Protein AF-0000000087015663 (afdb_homodimer)

Sequence (182 aa):
MAVPGAVVPMRIEVLHLYRTLLRVGRQFSDYNIGEYSKRRTMDAFRDNKNLTDTRLLSAAFSDGKAQLEVAKKQAIVYSLYAPKVKSILDFMAVPGAVVPMRIEVLHLYRTLLRVGRQFSDYNIGEYSKRRTMDAFRDNKNLTDTRLLSAAFSDGKAQLEVAKKQAIVYSLYAPKVKSILDF

Radius of gyration: 18.81 Å; Cα contacts (8 Å, |Δi|>4): 164; chains: 2; bounding box: 44×62×43 Å

Foldseek 3Di:
DPPPPLPQDDPVLVVVLLVLQLVLLVLAPDVVSSVVSNVVSVVLCVVCVPPDDSVVNSVSSVVSVVVSVVSNVVSVVNVVPPPPPPPVVPD/DPPPPLPQDDPVLVVVLLVLQLVLLVLAPDVVSSVVSNVVSVVLCVVCVPPDDSVVNSVSSVVSVVVSVVSNVVSVVNVVVPPPPPPVVPD

Nearest PDB structures (foldseek):
  6odd-assembly1_B  TM=9.768E-01  e=1.476E-04  Homo sapiens
  8pk8-assembly1_B  TM=9.654E-01  e=4.593E-04  Homo sapiens
  6uxe-assembly1_B  TM=9.630E-01  e=4.861E-04  Homo sapiens
  5usr-assembly1_B  TM=9.392E-01  e=4.339E-04  Homo sapiens
  6nzu-assembly1_B  TM=9.491E-01  e=6.100E-04  Homo sapiens

Organism: Hibiscus syriacus (NCBI:txid106335)

Secondary structure (DSSP, 8-state):
--SS---PPPHHHHHHHHHHHHHHHTT-SSHHHHHHHHHHHHHHHHHTTT---HHHHHHHHHHHHHHHHHHHHHHHHHHHHS---------/--SS---PPPHHHHHHHHHHHHHHHHT-SSHHHHHHHHHHHHHHHHHTTT---HHHHHHHHHHHHHHHHHHHHHHHHHHHHS---------

Structure (mmCIF, N/CA/C/O backbone):
data_AF-0000000087015663-model_v1
#
loop_
_entity.id
_entity.type
_entity.pdbx_description
1 polymer 'Tropomyosin-like isoform X1'
#
loop_
_atom_site.group_PDB
_atom_site.id
_atom_site.type_symbol
_atom_site.label_atom_id
_atom_site.label_alt_id
_atom_site.label_comp_id
_atom_site.label_asym_id
_atom_site.label_entity_id
_atom_site.label_seq_id
_atom_site.pdbx_PDB_ins_code
_atom_site.Cartn_x
_atom_site.Cartn_y
_atom_site.Cartn_z
_atom_site.occupancy
_atom_site.B_iso_or_equiv
_atom_site.auth_seq_id
_atom_site.auth_comp_id
_atom_site.auth_asym_id
_atom_site.auth_atom_id
_atom_site.pdbx_PDB_model_num
ATOM 1 N N . MET A 1 1 ? 6.27 -28.281 -2.213 1 27.44 1 MET A N 1
ATOM 2 C CA . MET A 1 1 ? 5.156 -27.984 -1.319 1 27.44 1 MET A CA 1
ATOM 3 C C . MET A 1 1 ? 4.527 -26.641 -1.676 1 27.44 1 MET A C 1
ATOM 5 O O . MET A 1 1 ? 5.211 -25.734 -2.145 1 27.44 1 MET A O 1
ATOM 9 N N . ALA A 1 2 ? 3.172 -26.422 -1.928 1 36.31 2 ALA A N 1
ATOM 10 C CA . ALA A 1 2 ? 2.42 -25.328 -2.559 1 36.31 2 ALA A CA 1
ATOM 11 C C . ALA A 1 2 ? 2.66 -24.016 -1.84 1 36.31 2 ALA A C 1
ATOM 13 O O . ALA A 1 2 ? 2.961 -23.984 -0.644 1 36.31 2 ALA A O 1
ATOM 14 N N . VAL A 1 3 ? 3.342 -23.062 -2.271 1 44.25 3 VAL A N 1
ATOM 15 C CA . VAL A 1 3 ? 3.189 -21.766 -1.618 1 44.25 3 VAL A CA 1
ATOM 16 C C . VAL A 1 3 ? 1.872 -21.734 -0.846 1 44.25 3 VAL A C 1
ATOM 18 O O . VAL A 1 3 ? 0.921 -22.438 -1.192 1 44.25 3 VAL A O 1
ATOM 21 N N . PRO A 1 4 ? 1.55 -21.453 0.332 1 45.03 4 PRO A N 1
ATOM 22 C CA . PRO A 1 4 ? 0.16 -21.734 0.706 1 45.03 4 PRO A CA 1
ATOM 23 C C . PRO A 1 4 ? -0.804 -21.594 -0.471 1 45.03 4 PRO A C 1
ATOM 25 O O . PRO A 1 4 ? -0.547 -20.828 -1.403 1 45.03 4 PRO A O 1
ATOM 28 N N . GLY A 1 5 ? -1.39 -22.703 -1.012 1 50.16 5 GLY A N 1
ATOM 29 C CA . GLY A 1 5 ? -2.432 -22.812 -2.02 1 50.16 5 GLY A CA 1
ATOM 30 C C . GLY A 1 5 ? -3.223 -21.531 -2.211 1 50.16 5 GLY A C 1
ATOM 31 O O . GLY A 1 5 ? -3.963 -21.109 -1.317 1 50.16 5 GLY A O 1
ATOM 32 N N . ALA A 1 6 ? -2.465 -20.438 -2.715 1 58.66 6 ALA A N 1
ATOM 33 C CA . ALA A 1 6 ? -3.037 -19.094 -2.791 1 58.66 6 ALA A CA 1
ATOM 34 C C . ALA A 1 6 ? -4.555 -19.156 -2.934 1 58.66 6 ALA A C 1
ATOM 36 O O . ALA A 1 6 ? -5.074 -19.75 -3.881 1 58.66 6 ALA A O 1
ATOM 37 N N . VAL A 1 7 ? -5.203 -19.297 -1.854 1 71.25 7 VAL A N 1
ATOM 38 C CA . VAL A 1 7 ? -6.656 -19.203 -1.879 1 71.25 7 VAL A CA 1
ATOM 39 C C . VAL A 1 7 ? -7.086 -17.953 -2.627 1 71.25 7 VAL A C 1
ATOM 41 O O . VAL A 1 7 ? -6.582 -16.859 -2.352 1 71.25 7 VAL A O 1
ATOM 44 N N . VAL A 1 8 ? -7.688 -18.234 -3.695 1 86.38 8 VAL A N 1
ATOM 45 C CA . VAL A 1 8 ? -8.266 -17.141 -4.469 1 86.38 8 VAL A CA 1
ATOM 46 C C . VAL A 1 8 ? -9.422 -16.516 -3.697 1 86.38 8 VAL A C 1
ATOM 48 O O . VAL A 1 8 ? -10.391 -17.188 -3.355 1 86.38 8 VAL A O 1
ATOM 51 N N . PRO A 1 9 ? -9.195 -15.258 -3.369 1 93.25 9 PRO A N 1
ATOM 52 C CA . PRO A 1 9 ? -10.289 -14.641 -2.619 1 93.25 9 PRO A CA 1
ATOM 53 C C . PRO A 1 9 ? -11.594 -14.602 -3.406 1 93.25 9 PRO A C 1
ATOM 55 O O . PRO A 1 9 ? -11.578 -14.469 -4.633 1 93.25 9 PRO A O 1
ATOM 58 N N . MET A 1 10 ? -12.68 -14.805 -2.699 1 94.44 10 MET A N 1
ATOM 59 C CA . MET A 1 10 ? -14 -14.633 -3.301 1 94.44 10 MET A CA 1
ATOM 60 C C . MET A 1 10 ? -14.312 -13.148 -3.498 1 94.44 10 MET A C 1
ATOM 62 O O . MET A 1 10 ? -13.742 -12.297 -2.814 1 94.44 10 MET A O 1
ATOM 66 N N . ARG A 1 11 ? -15.227 -12.906 -4.449 1 93.44 11 ARG A N 1
ATOM 67 C CA . ARG A 1 11 ? -15.625 -11.531 -4.738 1 93.44 11 ARG A CA 1
ATOM 68 C C . ARG A 1 11 ? -16.109 -10.82 -3.479 1 93.44 11 ARG A C 1
ATOM 70 O O . ARG A 1 11 ? -15.766 -9.656 -3.248 1 93.44 11 ARG A O 1
ATOM 77 N N . ILE A 1 12 ? -16.859 -11.508 -2.633 1 96.94 12 ILE A N 1
ATOM 78 C CA . ILE A 1 12 ? -17.422 -10.898 -1.434 1 96.94 12 ILE A CA 1
ATOM 79 C C . ILE A 1 12 ? -16.297 -10.531 -0.461 1 96.94 12 ILE A C 1
ATOM 81 O O . ILE A 1 12 ? -16.391 -9.539 0.263 1 96.94 12 ILE A O 1
ATOM 85 N N . GLU A 1 13 ? -15.242 -11.297 -0.355 1 97.31 13 GLU A N 1
ATOM 86 C CA . GLU A 1 13 ? -14.094 -11 0.502 1 97.31 13 GLU A CA 1
ATOM 87 C C . GLU A 1 13 ? -13.352 -9.758 0.019 1 97.31 13 GLU A C 1
ATOM 89 O O . GLU A 1 13 ? -12.906 -8.945 0.828 1 97.31 13 GLU A O 1
ATOM 94 N N . VAL A 1 14 ? -13.242 -9.711 -1.304 1 96.88 14 VAL A N 1
ATOM 95 C CA . VAL A 1 14 ? -12.562 -8.555 -1.895 1 96.88 14 VAL A CA 1
ATOM 96 C C . VAL A 1 14 ? -13.352 -7.285 -1.598 1 96.88 14 VAL A C 1
ATOM 98 O O . VAL A 1 14 ? -12.773 -6.27 -1.197 1 96.88 14 VAL A O 1
ATOM 101 N N . LEU A 1 15 ? -14.625 -7.332 -1.775 1 97.62 15 LEU A N 1
ATOM 102 C CA . LEU A 1 15 ? -15.477 -6.18 -1.522 1 97.62 15 LEU A CA 1
ATOM 103 C C . LEU A 1 15 ? -15.461 -5.805 -0.044 1 97.62 15 LEU A C 1
ATOM 105 O O . LEU A 1 15 ? -15.477 -4.621 0.302 1 97.62 15 LEU A O 1
ATOM 109 N N . HIS A 1 16 ? -15.461 -6.793 0.808 1 98.5 16 HIS A N 1
ATOM 110 C CA . HIS A 1 16 ? -15.367 -6.531 2.24 1 98.5 16 HIS A CA 1
ATOM 111 C C . HIS A 1 16 ? -14.07 -5.805 2.584 1 98.5 16 HIS A C 1
ATOM 113 O O . HIS A 1 16 ? -14.078 -4.855 3.369 1 98.5 16 HIS A O 1
ATOM 119 N N . LEU A 1 17 ? -12.992 -6.273 2.014 1 98.38 17 LEU A N 1
ATOM 120 C CA . LEU A 1 17 ? -11.703 -5.629 2.238 1 98.38 17 LEU A CA 1
ATOM 121 C C . LEU A 1 17 ? -11.727 -4.18 1.775 1 98.38 17 LEU A C 1
ATOM 123 O O . LEU A 1 17 ? -11.25 -3.287 2.482 1 98.38 17 LEU A O 1
ATOM 127 N N . TYR A 1 18 ? -12.281 -3.951 0.588 1 98.44 18 TYR A N 1
ATOM 128 C CA . TYR A 1 18 ? -12.406 -2.613 0.021 1 98.44 18 TYR A CA 1
ATOM 129 C C . TYR A 1 18 ? -13.18 -1.692 0.962 1 98.44 18 TYR A C 1
ATOM 131 O O . TYR A 1 18 ? -12.695 -0.618 1.324 1 98.44 18 TYR A O 1
ATOM 139 N N . ARG A 1 19 ? -14.266 -2.135 1.425 1 98.44 19 ARG A N 1
ATOM 140 C CA . ARG A 1 19 ? -15.125 -1.346 2.299 1 98.44 19 ARG A CA 1
ATOM 141 C C . ARG A 1 19 ? -14.445 -1.08 3.639 1 98.44 19 ARG A C 1
ATOM 143 O O . ARG A 1 19 ? -14.562 0.016 4.191 1 98.44 19 ARG A O 1
ATOM 150 N N . THR A 1 20 ? -13.852 -2.086 4.141 1 98.75 20 THR A N 1
ATOM 151 C CA . THR A 1 20 ? -13.172 -1.938 5.426 1 98.75 20 THR A CA 1
ATOM 152 C C . THR A 1 20 ? -12.047 -0.917 5.324 1 98.75 20 THR A C 1
ATOM 154 O O . THR A 1 20 ? -11.883 -0.07 6.207 1 98.75 20 THR A O 1
ATOM 157 N N . LEU A 1 21 ? -11.289 -0.97 4.266 1 98.56 21 LEU A N 1
ATOM 158 C CA . LEU A 1 21 ? -10.219 -0.006 4.055 1 98.56 21 LEU A CA 1
ATOM 159 C C . LEU A 1 21 ? -10.773 1.411 3.951 1 98.56 21 LEU A C 1
ATOM 161 O O . LEU A 1 21 ? -10.195 2.35 4.512 1 98.56 21 LEU A O 1
ATOM 165 N N . LEU A 1 22 ? -11.898 1.565 3.229 1 98.44 22 LEU A N 1
ATOM 166 C CA . LEU A 1 22 ? -12.523 2.877 3.119 1 98.44 22 LEU A CA 1
ATOM 167 C C . LEU A 1 22 ? -12.977 3.377 4.488 1 98.44 22 LEU A C 1
ATOM 169 O O . LEU A 1 22 ? -12.82 4.559 4.805 1 98.44 22 LEU A O 1
ATOM 173 N N . ARG A 1 23 ? -13.461 2.467 5.277 1 98.19 23 ARG A N 1
ATOM 174 C CA . ARG A 1 23 ? -13.93 2.816 6.613 1 98.19 23 ARG A CA 1
ATOM 175 C C . ARG A 1 23 ? -12.766 3.279 7.492 1 98.19 23 ARG A C 1
ATOM 177 O O . ARG A 1 23 ? -12.891 4.266 8.227 1 98.19 23 ARG A O 1
ATOM 184 N N . VAL A 1 24 ? -11.703 2.59 7.402 1 97.81 24 VAL A N 1
ATOM 185 C CA . VAL A 1 24 ? -10.531 2.975 8.188 1 97.81 24 VAL A CA 1
ATOM 186 C C . VAL A 1 24 ? -10.055 4.359 7.762 1 97.81 24 VAL A C 1
ATOM 188 O O . VAL A 1 24 ? -9.656 5.172 8.602 1 97.81 24 VAL A O 1
ATOM 191 N N . GLY A 1 25 ? -10.07 4.641 6.43 1 96.94 25 GLY A N 1
ATOM 192 C CA . GLY A 1 25 ? -9.711 5.961 5.938 1 96.94 25 GLY A CA 1
ATOM 193 C C . GLY A 1 25 ? -10.5 7.078 6.59 1 96.94 25 GLY A C 1
ATOM 194 O O . GLY A 1 25 ? -9.969 8.164 6.82 1 96.94 25 GLY A O 1
ATOM 195 N N . ARG A 1 26 ? -11.688 6.809 6.996 1 95.75 26 ARG A N 1
ATOM 196 C CA . ARG A 1 26 ? -12.562 7.801 7.609 1 95.75 26 ARG A CA 1
ATOM 197 C C . ARG A 1 26 ? -12.227 8 9.078 1 95.75 26 ARG A C 1
ATOM 199 O O . ARG A 1 26 ? -12.688 8.953 9.703 1 95.75 26 ARG A O 1
ATOM 206 N N . GLN A 1 27 ? -11.461 7.129 9.641 1 95.12 27 GLN A N 1
ATOM 207 C CA . GLN A 1 27 ? -11.172 7.176 11.07 1 95.12 27 GLN A CA 1
ATOM 208 C C . GLN A 1 27 ? -9.977 8.086 11.359 1 95.12 27 GLN A C 1
ATOM 210 O O . GLN A 1 27 ? -9.711 8.414 12.516 1 95.12 27 GLN A O 1
ATOM 215 N N . PHE A 1 28 ? -9.344 8.523 10.32 1 93.81 28 PHE A N 1
ATOM 216 C CA . PHE A 1 28 ? -8.219 9.422 10.531 1 93.81 28 PHE A CA 1
ATOM 217 C C . PHE A 1 28 ? -8.703 10.773 11.047 1 93.81 28 PHE A C 1
ATOM 219 O O . PHE A 1 28 ? -9.672 11.336 10.523 1 93.81 28 PHE A O 1
ATOM 226 N N . SER A 1 29 ? -8.086 11.289 12.07 1 91.19 29 SER A N 1
ATOM 227 C CA . SER A 1 29 ? -8.445 12.586 12.633 1 91.19 29 SER A CA 1
ATOM 228 C C . SER A 1 29 ? -8.18 13.719 11.648 1 91.19 29 SER A C 1
ATOM 230 O O . SER A 1 29 ? -8.914 14.703 11.609 1 91.19 29 SER A O 1
ATOM 232 N N . ASP A 1 30 ? -7.09 13.641 10.891 1 89.88 30 ASP A N 1
ATOM 233 C CA . ASP A 1 30 ? -6.766 14.609 9.852 1 89.88 30 ASP A CA 1
ATOM 234 C C . ASP A 1 30 ? -7.496 14.281 8.547 1 89.88 30 ASP A C 1
ATOM 236 O O . ASP A 1 30 ? -7.266 13.227 7.953 1 89.88 30 ASP A O 1
ATOM 240 N N . TYR A 1 31 ? -8.352 15.211 8.227 1 91 31 TYR A N 1
ATOM 241 C CA . TYR A 1 31 ? -9.188 15.008 7.051 1 91 31 TYR A CA 1
ATOM 242 C C . TYR A 1 31 ? -8.336 14.719 5.816 1 91 31 TYR A C 1
ATOM 244 O O . TYR A 1 31 ? -8.656 13.82 5.035 1 91 31 TYR A O 1
ATOM 252 N N . ASN A 1 32 ? -7.336 15.445 5.57 1 90.38 32 ASN A N 1
ATOM 253 C CA . ASN A 1 32 ? -6.492 15.305 4.391 1 90.38 32 ASN A CA 1
ATOM 254 C C . ASN A 1 32 ? -5.793 13.945 4.352 1 90.38 32 ASN A C 1
ATOM 256 O O . ASN A 1 32 ? -5.668 13.344 3.287 1 90.38 32 ASN A O 1
ATOM 260 N N . ILE A 1 33 ? -5.391 13.461 5.414 1 91.56 33 ILE A N 1
ATOM 261 C CA . ILE A 1 33 ? -4.754 12.148 5.488 1 91.56 33 ILE A CA 1
ATOM 262 C C . ILE A 1 33 ? -5.793 11.055 5.219 1 91.56 33 ILE A C 1
ATOM 264 O O . ILE A 1 33 ? -5.504 10.078 4.527 1 91.56 33 ILE A O 1
ATOM 268 N N . GLY A 1 34 ? -6.914 11.266 5.793 1 95.25 34 GLY A N 1
ATOM 269 C CA . GLY A 1 34 ? -8 10.336 5.512 1 95.25 34 GLY A CA 1
ATOM 270 C C . GLY A 1 34 ? -8.352 10.266 4.039 1 95.25 34 GLY A C 1
ATOM 271 O O . GLY A 1 34 ? -8.523 9.172 3.488 1 95.25 34 GLY A O 1
ATOM 272 N N . GLU A 1 35 ? -8.492 11.406 3.396 1 95.31 35 GLU A N 1
ATOM 273 C CA . GLU A 1 35 ? -8.805 11.453 1.97 1 95.31 35 GLU A CA 1
ATOM 274 C C . GLU A 1 35 ? -7.695 10.805 1.145 1 95.31 35 GLU A C 1
ATOM 276 O O . GLU A 1 35 ? -7.973 10.117 0.159 1 95.31 35 GLU A O 1
ATOM 281 N N . TYR A 1 36 ? -6.5 11.109 1.521 1 92.62 36 TYR A N 1
ATOM 282 C CA . TYR A 1 36 ? -5.363 10.461 0.882 1 92.62 36 TYR A CA 1
ATOM 283 C C . TYR A 1 36 ? -5.488 8.938 0.969 1 92.62 36 TYR A C 1
ATOM 285 O O . TYR A 1 36 ? -5.305 8.242 -0.028 1 92.62 36 TYR A O 1
ATOM 293 N N . SER A 1 37 ? -5.746 8.422 2.1 1 95.5 37 SER A N 1
ATOM 294 C CA . SER A 1 37 ? -5.883 6.984 2.318 1 95.5 37 SER A CA 1
ATOM 295 C C . SER A 1 37 ? -7.012 6.398 1.474 1 95.5 37 SER A C 1
ATOM 297 O O . SER A 1 37 ? -6.859 5.328 0.88 1 95.5 37 SER A O 1
ATOM 299 N N . LYS A 1 38 ? -8.078 7.062 1.438 1 97 38 LYS A N 1
ATOM 300 C CA . LYS A 1 38 ? -9.227 6.613 0.649 1 97 38 LYS A CA 1
ATOM 301 C C . LYS A 1 38 ? -8.883 6.559 -0.836 1 97 38 LYS A C 1
ATOM 303 O O . LYS A 1 38 ? -9.203 5.582 -1.517 1 97 38 LYS A O 1
ATOM 308 N N . ARG A 1 39 ? -8.242 7.578 -1.308 1 93.5 39 ARG A N 1
ATOM 309 C CA . ARG A 1 39 ? -7.848 7.621 -2.713 1 93.5 39 ARG A CA 1
ATOM 310 C C . ARG A 1 39 ? -6.922 6.461 -3.061 1 93.5 39 ARG A C 1
ATOM 312 O O . ARG A 1 39 ? -7.09 5.812 -4.094 1 93.5 39 ARG A O 1
ATOM 319 N N . ARG A 1 40 ? -5.984 6.223 -2.203 1 92.69 40 ARG A N 1
ATOM 320 C CA . ARG A 1 40 ? -5.051 5.121 -2.408 1 92.69 40 ARG A CA 1
ATOM 321 C C . ARG A 1 40 ? -5.789 3.787 -2.482 1 92.69 40 ARG A C 1
ATOM 323 O O . ARG A 1 40 ? -5.453 2.932 -3.305 1 92.69 40 ARG A O 1
ATOM 330 N N . THR A 1 41 ? -6.73 3.641 -1.641 1 97.06 41 THR A N 1
ATOM 331 C CA . THR A 1 41 ? -7.547 2.434 -1.649 1 97.06 41 THR A CA 1
ATOM 332 C C . THR A 1 41 ? -8.312 2.307 -2.963 1 97.06 41 THR A C 1
ATOM 334 O O . THR A 1 41 ? -8.258 1.267 -3.621 1 97.06 41 THR A O 1
ATOM 337 N N . MET A 1 42 ? -8.992 3.348 -3.287 1 96.81 42 MET A N 1
ATOM 338 C CA . MET A 1 42 ? -9.797 3.338 -4.504 1 96.81 42 MET A CA 1
ATOM 339 C C . MET A 1 42 ? -8.93 3.051 -5.727 1 96.81 42 MET A C 1
ATOM 341 O O . MET A 1 42 ? -9.289 2.219 -6.562 1 96.81 42 MET A O 1
ATOM 345 N N . ASP A 1 43 ? -7.801 3.666 -5.84 1 94.06 43 ASP A N 1
ATOM 346 C CA . ASP A 1 43 ? -6.887 3.465 -6.965 1 94.06 43 ASP A CA 1
ATOM 347 C C . ASP A 1 43 ? -6.387 2.023 -7.012 1 94.06 43 ASP A C 1
ATOM 349 O O . ASP A 1 43 ? -6.328 1.417 -8.086 1 94.06 43 ASP A O 1
ATOM 353 N N . ALA A 1 44 ? -6.004 1.506 -5.875 1 94.88 44 ALA A N 1
ATOM 354 C CA . ALA A 1 44 ? -5.496 0.138 -5.828 1 94.88 44 ALA A CA 1
ATOM 355 C C . ALA A 1 44 ? -6.535 -0.855 -6.34 1 94.88 44 ALA A C 1
ATOM 357 O O . ALA A 1 44 ? -6.215 -1.739 -7.137 1 94.88 44 ALA A O 1
ATOM 358 N N . PHE A 1 45 ? -7.727 -0.714 -5.91 1 96.88 45 PHE A N 1
ATOM 359 C CA . PHE A 1 45 ? -8.773 -1.648 -6.309 1 96.88 45 PHE A CA 1
ATOM 360 C C . PHE A 1 45 ? -9.148 -1.444 -7.773 1 96.88 45 PHE A C 1
ATOM 362 O O . PHE A 1 45 ? -9.43 -2.408 -8.484 1 96.88 45 PHE A O 1
ATOM 369 N N . ARG A 1 46 ? -9.133 -0.235 -8.172 1 94.88 46 ARG A N 1
ATOM 370 C CA . ARG A 1 46 ? -9.383 0.047 -9.586 1 94.88 46 ARG A CA 1
ATOM 371 C C . ARG A 1 46 ? -8.32 -0.588 -10.469 1 94.88 46 ARG A C 1
ATOM 373 O O . ARG A 1 46 ? -8.633 -1.229 -11.469 1 94.88 46 ARG A O 1
ATOM 380 N N . ASP A 1 47 ? -7.055 -0.44 -10.141 1 91.25 47 ASP A N 1
ATOM 381 C CA . ASP A 1 47 ? -5.926 -0.956 -10.906 1 91.25 47 ASP A CA 1
ATOM 382 C C . ASP A 1 47 ? -5.934 -2.482 -10.938 1 91.25 47 ASP A C 1
ATOM 384 O O . ASP A 1 47 ? -5.43 -3.092 -11.883 1 91.25 47 ASP A O 1
ATOM 388 N N . ASN A 1 48 ? -6.52 -3.029 -9.938 1 93.5 48 ASN A N 1
ATOM 389 C CA . ASN A 1 48 ? -6.465 -4.48 -9.82 1 93.5 48 ASN A CA 1
ATOM 390 C C . ASN A 1 48 ? -7.773 -5.129 -10.273 1 93.5 48 ASN A C 1
ATOM 392 O O . ASN A 1 48 ? -7.93 -6.348 -10.188 1 93.5 48 ASN A O 1
ATOM 396 N N . LYS A 1 49 ? -8.688 -4.398 -10.695 1 92.81 49 LYS A N 1
ATOM 397 C CA . LYS A 1 49 ? -10.047 -4.836 -10.992 1 92.81 49 LYS A CA 1
ATOM 398 C C . LYS A 1 49 ? -10.047 -5.949 -12.039 1 92.81 49 LYS A C 1
ATOM 400 O O . LYS A 1 49 ? -10.836 -6.891 -11.945 1 92.81 49 LYS A O 1
ATOM 405 N N . ASN A 1 50 ? -9.086 -5.906 -12.961 1 89.38 50 ASN A N 1
ATOM 406 C CA . ASN A 1 50 ? -9.156 -6.832 -14.086 1 89.38 50 ASN A CA 1
ATOM 407 C C . ASN A 1 50 ? -8.07 -7.902 -14 1 89.38 50 ASN A C 1
ATOM 409 O O . ASN A 1 50 ? -7.73 -8.531 -15 1 89.38 50 ASN A O 1
ATOM 413 N N . LEU A 1 51 ? -7.531 -8.023 -12.844 1 89.94 51 LEU A N 1
ATOM 414 C CA . LEU A 1 51 ? -6.57 -9.109 -12.672 1 89.94 51 LEU A CA 1
ATOM 415 C C . LEU A 1 51 ? -7.238 -10.461 -12.852 1 89.94 51 LEU A C 1
ATOM 417 O O . LEU A 1 51 ? -8.297 -10.719 -12.273 1 89.94 51 LEU A O 1
ATOM 421 N N . THR A 1 52 ? -6.758 -11.328 -13.766 1 87.31 52 THR A N 1
ATOM 422 C CA . TH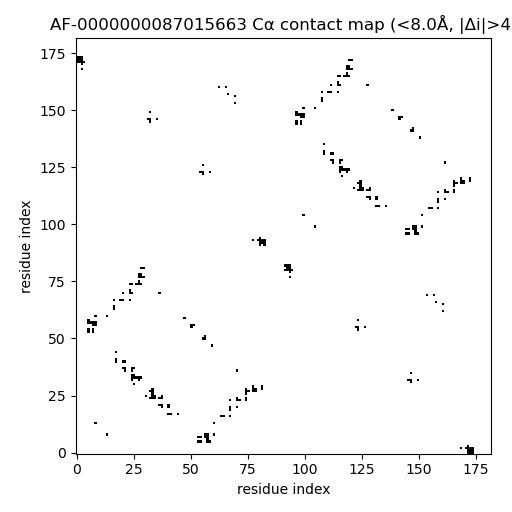R A 1 52 ? -7.363 -12.625 -14.047 1 87.31 52 THR A CA 1
ATOM 423 C C . THR A 1 52 ? -6.457 -13.758 -13.57 1 87.31 52 THR A C 1
ATOM 425 O O . THR A 1 52 ? -6.918 -14.883 -13.367 1 87.31 52 THR A O 1
ATOM 428 N N . ASP A 1 53 ? -5.199 -13.523 -13.414 1 90.19 53 ASP A N 1
ATOM 429 C CA . ASP A 1 53 ? -4.262 -14.523 -12.906 1 90.19 53 ASP A CA 1
ATOM 430 C C . ASP A 1 53 ? -4.488 -14.781 -11.422 1 90.19 53 ASP A C 1
ATOM 432 O O . ASP A 1 53 ? -4.387 -13.867 -10.602 1 90.19 53 ASP A O 1
ATOM 436 N N . THR A 1 54 ? -4.809 -16.062 -11.094 1 88.31 54 THR A N 1
ATOM 437 C CA . THR A 1 54 ? -5.188 -16.438 -9.742 1 88.31 54 THR A CA 1
ATOM 438 C C . THR A 1 54 ? -4.059 -16.125 -8.758 1 88.31 54 THR A C 1
ATOM 440 O O . THR A 1 54 ? -4.309 -15.781 -7.602 1 88.31 54 THR A O 1
ATOM 443 N N . ARG A 1 55 ? -2.891 -16.297 -9.172 1 87.19 55 ARG A N 1
ATOM 444 C CA . ARG A 1 55 ? -1.756 -16 -8.305 1 87.19 55 ARG A CA 1
ATOM 445 C C . ARG A 1 55 ? -1.649 -14.516 -8.016 1 87.19 55 ARG A C 1
ATOM 447 O O . ARG A 1 55 ? -1.396 -14.109 -6.875 1 87.19 55 ARG A O 1
ATOM 454 N N . LEU A 1 56 ? -1.826 -13.711 -9.039 1 91.88 56 LEU A N 1
ATOM 455 C CA . LEU A 1 56 ? -1.777 -12.258 -8.867 1 91.88 56 LEU A CA 1
ATOM 456 C C . LEU A 1 56 ? -2.947 -11.773 -8.016 1 91.88 56 LEU A C 1
ATOM 458 O O . LEU A 1 56 ? -2.795 -10.852 -7.207 1 91.88 56 LEU A O 1
ATOM 462 N N . LEU A 1 57 ? -4.062 -12.398 -8.242 1 93.5 57 LEU A N 1
ATOM 463 C CA . LEU A 1 57 ? -5.227 -12.055 -7.43 1 93.5 57 LEU A CA 1
ATOM 464 C C . LEU A 1 57 ? -4.969 -12.344 -5.953 1 93.5 57 LEU A C 1
ATOM 466 O O . LEU A 1 57 ? -5.273 -11.516 -5.094 1 93.5 57 LEU A O 1
ATOM 470 N N . SER A 1 58 ? -4.441 -13.445 -5.676 1 91.44 58 SER A N 1
ATOM 471 C CA . SER A 1 58 ? -4.121 -13.828 -4.305 1 91.44 58 SER A CA 1
ATOM 472 C C . SER A 1 58 ? -3.084 -12.891 -3.697 1 91.44 58 SER A C 1
ATOM 474 O O . SER A 1 58 ? -3.201 -12.492 -2.535 1 91.44 58 SER A O 1
ATOM 476 N N . ALA A 1 59 ? -2.102 -12.555 -4.449 1 91.25 59 ALA A N 1
ATOM 477 C CA . ALA A 1 59 ? -1.062 -11.641 -3.988 1 91.25 59 ALA A CA 1
ATOM 478 C C . ALA A 1 59 ? -1.64 -10.258 -3.689 1 91.25 59 ALA A C 1
ATOM 480 O O . ALA A 1 59 ? -1.328 -9.656 -2.658 1 91.25 59 ALA A O 1
ATOM 481 N N . ALA A 1 60 ? -2.438 -9.805 -4.609 1 94.94 60 ALA A N 1
ATOM 482 C CA . ALA A 1 60 ? -3.059 -8.492 -4.43 1 94.94 60 ALA A CA 1
ATOM 483 C C . ALA A 1 60 ? -3.939 -8.469 -3.186 1 94.94 60 ALA A C 1
ATOM 485 O O . ALA A 1 60 ? -3.924 -7.496 -2.426 1 94.94 60 ALA A O 1
ATOM 486 N N . PHE A 1 61 ? -4.691 -9.5 -3.014 1 96.44 61 PHE A N 1
ATOM 487 C CA . PHE A 1 61 ? -5.57 -9.586 -1.853 1 96.44 61 PHE A CA 1
ATOM 488 C C . PHE A 1 61 ? -4.762 -9.648 -0.564 1 96.44 61 PHE A C 1
ATOM 490 O O . PHE A 1 61 ? -5.09 -8.977 0.417 1 96.44 61 PHE A O 1
ATOM 497 N N . SER A 1 62 ? -3.744 -10.422 -0.546 1 93.81 62 SER A N 1
ATOM 498 C CA . SER A 1 62 ? -2.859 -10.508 0.61 1 93.81 62 SER A CA 1
ATOM 499 C C . SER A 1 62 ? -2.211 -9.156 0.905 1 93.81 62 SER A C 1
ATOM 501 O O . SER A 1 62 ? -2.098 -8.758 2.064 1 93.81 62 SER A O 1
ATOM 503 N N . ASP A 1 63 ? -1.758 -8.531 -0.151 1 94.31 63 ASP A N 1
ATOM 504 C CA . ASP A 1 63 ? -1.226 -7.18 -0.007 1 94.31 63 ASP A CA 1
ATOM 505 C C . ASP A 1 63 ? -2.262 -6.246 0.613 1 94.31 63 ASP A C 1
ATOM 507 O O . ASP A 1 63 ? -1.942 -5.469 1.516 1 94.31 63 ASP A O 1
ATOM 511 N N . GLY A 1 64 ? -3.479 -6.246 0.146 1 96.94 64 GLY A N 1
ATOM 512 C CA . GLY A 1 64 ? -4.555 -5.438 0.695 1 96.94 64 GLY A CA 1
ATOM 513 C C . GLY A 1 64 ? -4.801 -5.691 2.17 1 96.94 64 GLY A C 1
ATOM 514 O O . GLY A 1 64 ? -5.027 -4.754 2.938 1 96.94 64 GLY A O 1
ATOM 515 N N . LYS A 1 65 ? -4.766 -6.898 2.512 1 97.56 65 LYS A N 1
ATOM 516 C CA . LYS A 1 65 ? -4.938 -7.246 3.918 1 97.56 65 LYS A CA 1
ATOM 517 C C . LYS A 1 65 ? -3.809 -6.672 4.77 1 97.56 65 LYS A C 1
ATOM 519 O O . LYS A 1 65 ? -4.047 -6.18 5.875 1 97.56 65 LYS A O 1
ATOM 524 N N . ALA A 1 66 ? -2.639 -6.809 4.301 1 96.56 66 ALA A N 1
ATOM 525 C CA . ALA A 1 66 ? -1.503 -6.234 5.012 1 96.56 66 ALA A CA 1
ATOM 526 C C . ALA A 1 66 ? -1.629 -4.715 5.109 1 96.56 66 ALA A C 1
ATOM 528 O O . ALA A 1 66 ? -1.334 -4.125 6.152 1 96.56 66 ALA A O 1
ATOM 529 N N . GLN A 1 67 ? -2.121 -4.066 4.004 1 96.62 67 GLN A N 1
ATOM 530 C CA . GLN A 1 67 ? -2.336 -2.623 4.008 1 96.62 67 GLN A CA 1
ATOM 531 C C . GLN A 1 67 ? -3.408 -2.229 5.02 1 96.62 67 GLN A C 1
ATOM 533 O O . GLN A 1 67 ? -3.336 -1.155 5.621 1 96.62 67 GLN A O 1
ATOM 538 N N . LEU A 1 68 ? -4.383 -3.047 5.145 1 98.19 68 LEU A N 1
ATOM 539 C CA . LEU A 1 68 ? -5.422 -2.781 6.137 1 98.19 68 LEU A CA 1
ATOM 540 C C . LEU A 1 68 ? -4.824 -2.701 7.539 1 98.19 68 LEU A C 1
ATOM 542 O O . LEU A 1 68 ? -5.16 -1.798 8.312 1 98.19 68 LEU A O 1
ATOM 546 N N . GLU A 1 69 ? -3.949 -3.574 7.859 1 97.69 69 GLU A N 1
ATOM 547 C CA . GLU A 1 69 ? -3.307 -3.572 9.172 1 97.69 69 GLU A CA 1
ATOM 548 C C . GLU A 1 69 ? -2.447 -2.324 9.359 1 97.69 69 GLU A C 1
ATOM 550 O O . GLU A 1 69 ? -2.449 -1.723 10.438 1 97.69 69 GLU A O 1
ATOM 555 N N . VAL A 1 70 ? -1.732 -1.944 8.375 1 96.5 70 VAL A N 1
ATOM 556 C CA . VAL A 1 70 ? -0.911 -0.739 8.414 1 96.5 70 VAL A CA 1
ATOM 557 C C . VAL A 1 70 ? -1.799 0.486 8.625 1 96.5 70 VAL A C 1
ATOM 559 O O . VAL A 1 70 ? -1.509 1.331 9.477 1 96.5 70 VAL A O 1
ATOM 562 N N . ALA A 1 71 ? -2.83 0.584 7.848 1 96.94 71 ALA A N 1
ATOM 563 C CA . ALA A 1 71 ? -3.73 1.732 7.922 1 96.94 71 ALA A CA 1
ATOM 564 C C . ALA A 1 71 ? -4.363 1.846 9.305 1 96.94 71 ALA A C 1
ATOM 566 O O . ALA A 1 71 ? -4.504 2.947 9.844 1 96.94 71 ALA A O 1
ATOM 567 N N . LYS A 1 72 ? -4.746 0.72 9.867 1 97.5 72 LYS A N 1
ATOM 568 C CA . LYS A 1 72 ? -5.32 0.726 11.203 1 97.5 72 LYS A CA 1
ATOM 569 C C . LYS A 1 72 ? -4.332 1.285 12.227 1 97.5 72 LYS A C 1
ATOM 571 O O . LYS A 1 72 ? -4.699 2.107 13.07 1 97.5 72 LYS A O 1
ATOM 576 N N . LYS A 1 73 ? -3.184 0.847 12.164 1 95.19 73 LYS A N 1
ATOM 577 C CA . LYS A 1 73 ? -2.145 1.33 13.07 1 95.19 73 LYS A CA 1
ATOM 578 C C . LYS A 1 73 ? -1.903 2.824 12.883 1 95.19 73 LYS A C 1
ATOM 580 O O . LYS A 1 73 ? -1.776 3.568 13.859 1 95.19 73 LYS A O 1
ATOM 585 N N . GLN A 1 74 ? -1.854 3.256 11.648 1 92.94 74 GLN A N 1
ATOM 586 C CA . GLN A 1 74 ? -1.62 4.664 11.344 1 92.94 74 GLN A CA 1
ATOM 587 C C . GLN A 1 74 ? -2.766 5.531 11.852 1 92.94 74 GLN A C 1
ATOM 589 O O . GLN A 1 74 ? -2.541 6.641 12.344 1 92.94 74 GLN A O 1
ATOM 594 N N . ALA A 1 75 ? -3.949 5.051 11.656 1 94.75 75 ALA A N 1
ATOM 595 C CA . ALA A 1 75 ? -5.102 5.809 12.141 1 94.75 75 ALA A CA 1
ATOM 596 C C . ALA A 1 75 ? -5.02 6.043 13.641 1 94.75 75 ALA A C 1
ATOM 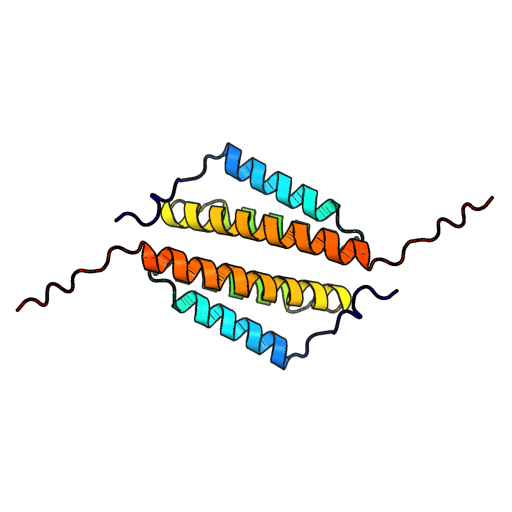598 O O . ALA A 1 75 ? -5.316 7.141 14.125 1 94.75 75 ALA A O 1
ATOM 599 N N . ILE A 1 76 ? -4.617 5.059 14.375 1 93.62 76 ILE A N 1
ATOM 600 C CA . ILE A 1 76 ? -4.461 5.156 15.82 1 93.62 76 ILE A CA 1
ATOM 601 C C . ILE A 1 76 ? -3.342 6.141 16.156 1 93.62 76 ILE A C 1
ATOM 603 O O . ILE A 1 76 ? -3.512 7.02 17 1 93.62 76 ILE A O 1
ATOM 607 N N . VAL A 1 77 ? -2.242 6.035 15.531 1 88 77 VAL A N 1
ATOM 608 C CA . VAL A 1 77 ? -1.078 6.879 15.781 1 88 77 VAL A CA 1
ATOM 609 C C . VAL A 1 77 ? -1.438 8.344 15.531 1 88 77 VAL A C 1
ATOM 611 O O . VAL A 1 77 ? -1.133 9.211 16.359 1 88 77 VAL A O 1
ATOM 614 N N . TYR A 1 78 ? -2.07 8.656 14.398 1 87.38 78 TYR A N 1
ATOM 615 C CA . TYR A 1 78 ? -2.432 10.023 14.047 1 87.38 78 TYR A CA 1
ATOM 616 C C . TYR A 1 78 ? -3.453 10.594 15.031 1 87.38 78 TYR A C 1
ATOM 618 O O . TYR A 1 78 ? -3.459 11.789 15.305 1 87.38 78 TYR A O 1
ATOM 626 N N . SER A 1 79 ? -4.309 9.734 15.516 1 87.88 79 SER A N 1
ATOM 627 C CA . SER A 1 79 ? -5.32 10.195 16.469 1 87.88 79 SER A CA 1
ATOM 628 C C . SER A 1 79 ? -4.691 10.578 17.797 1 87.88 79 SER A C 1
ATOM 630 O O . SER A 1 79 ? -5.188 11.469 18.484 1 87.88 79 SER A O 1
ATOM 632 N N . LEU A 1 80 ? -3.654 9.922 18.188 1 86.81 80 LEU A N 1
ATOM 633 C CA . LEU A 1 80 ? -2.969 10.195 19.438 1 86.81 80 LEU A CA 1
ATOM 634 C C . LEU A 1 80 ? -2.211 11.516 19.375 1 86.81 80 LEU A C 1
ATOM 636 O O . LEU A 1 80 ? -2.023 12.18 20.391 1 86.81 80 LEU A O 1
ATOM 640 N N . TYR A 1 81 ? -1.866 11.914 18.281 1 77.06 81 TYR A N 1
ATOM 641 C CA . TYR A 1 81 ? -1.065 13.117 18.141 1 77.06 81 TYR A CA 1
ATOM 642 C C . TYR A 1 81 ? -1.91 14.273 17.609 1 77.06 81 TYR A C 1
ATOM 644 O O . TYR A 1 81 ? -1.408 15.383 17.422 1 77.06 81 TYR A O 1
ATOM 652 N N . ALA A 1 82 ? -3.084 14.031 17.234 1 73.62 82 ALA A N 1
ATOM 653 C CA . ALA A 1 82 ? -3.975 15.102 16.781 1 73.62 82 ALA A CA 1
ATOM 654 C C . ALA A 1 82 ? -4.273 16.078 17.906 1 73.62 82 ALA A C 1
ATOM 656 O O . ALA A 1 82 ? -4.41 15.68 19.078 1 73.62 82 ALA A O 1
ATOM 657 N N . PRO A 1 83 ? -3.916 17.484 17.594 1 60.94 83 PRO A N 1
ATOM 658 C CA . PRO A 1 83 ? -4.273 18.453 18.625 1 60.94 83 PRO A CA 1
ATOM 659 C C . PRO A 1 83 ? -5.691 18.25 19.156 1 60.94 83 PRO A C 1
ATOM 661 O O . PRO A 1 83 ? -6.605 17.953 18.391 1 60.94 83 PRO A O 1
ATOM 664 N N . LYS A 1 84 ? -5.812 17.672 20.344 1 56.53 84 LYS A N 1
ATOM 665 C CA . LYS A 1 84 ? -7.125 17.578 20.984 1 56.53 84 LYS A CA 1
ATOM 666 C C . LYS A 1 84 ? -7.887 18.891 20.844 1 56.53 84 LYS A C 1
ATOM 668 O O . LYS A 1 84 ? -7.3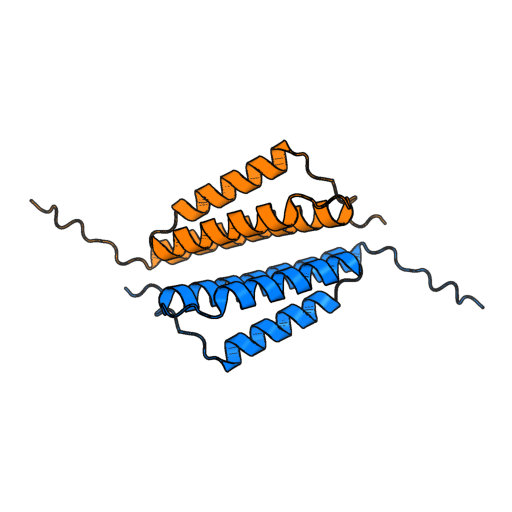67 19.953 21.188 1 56.53 84 LYS A O 1
ATOM 673 N N . VAL A 1 85 ? -8.664 19.047 19.859 1 54.69 85 VAL A N 1
ATOM 674 C CA . VAL A 1 85 ? -9.516 20.234 19.859 1 54.69 85 VAL A CA 1
ATOM 675 C C . VAL A 1 85 ? -10.141 20.422 21.234 1 54.69 85 VAL A C 1
ATOM 677 O O . VAL A 1 85 ? -10.664 19.469 21.828 1 54.69 85 VAL A O 1
ATOM 680 N N . LYS A 1 86 ? -9.508 21.281 22.031 1 49.84 86 LYS A N 1
ATOM 681 C CA . LYS A 1 86 ? -10.141 21.812 23.234 1 49.84 86 LYS A CA 1
ATOM 682 C C . LYS A 1 86 ? -11.57 22.25 22.953 1 49.84 86 LYS A C 1
ATOM 684 O O . LYS A 1 86 ? -11.812 23.047 22.047 1 49.84 86 LYS A O 1
ATOM 689 N N . SER A 1 87 ? -12.539 21.391 23.031 1 49.09 87 SER A N 1
ATOM 690 C CA . SER A 1 87 ? -13.891 21.938 23.047 1 49.09 87 SER A CA 1
ATOM 691 C C . SER A 1 87 ? -13.992 23.156 23.953 1 49.09 87 SER A C 1
ATOM 693 O O . SER A 1 87 ? -13.742 23.062 25.156 1 49.09 87 SER A O 1
ATOM 695 N N . ILE A 1 88 ? -13.633 24.406 23.438 1 49.03 88 ILE A N 1
ATOM 696 C CA . ILE A 1 88 ? -13.961 25.656 24.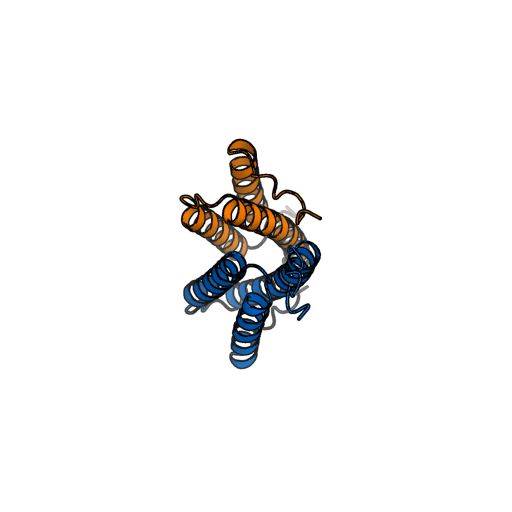141 1 49.03 88 ILE A CA 1
ATOM 697 C C . ILE A 1 88 ? -15.453 25.672 24.469 1 49.03 88 ILE A C 1
ATOM 699 O O . ILE A 1 88 ? -16.219 26.438 23.859 1 49.03 88 ILE A O 1
ATOM 703 N N . LEU A 1 89 ? -16.266 24.656 24.391 1 44.44 89 LEU A N 1
ATOM 704 C CA . LEU A 1 89 ? -17.594 24.969 24.906 1 44.44 89 LEU A CA 1
ATOM 705 C C . LEU A 1 89 ? -17.531 25.25 26.406 1 44.44 89 LEU A C 1
ATOM 707 O O . LEU A 1 89 ? -18.484 24.938 27.125 1 44.44 89 LEU A O 1
ATOM 711 N N . ASP A 1 90 ? -16.344 25.594 26.953 1 40 90 ASP A N 1
ATOM 712 C CA . ASP A 1 90 ? -16.594 26.062 28.312 1 40 90 ASP A CA 1
ATOM 713 C C . ASP A 1 90 ? -17.469 27.297 28.312 1 40 90 ASP A C 1
ATOM 715 O O . ASP A 1 90 ? -17.062 28.359 27.844 1 40 90 ASP A O 1
ATOM 719 N N . PHE A 1 91 ? -18.812 27.188 27.688 1 31.48 91 PHE A N 1
ATOM 720 C CA . PHE A 1 9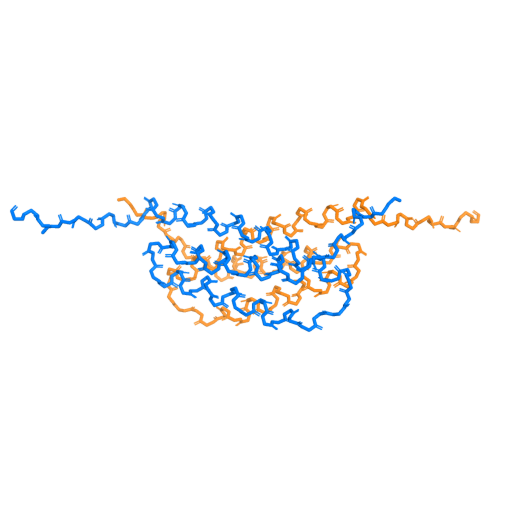1 ? -19.703 28.109 28.391 1 31.48 91 PHE A CA 1
ATOM 721 C C . PHE A 1 91 ? -19.906 27.672 29.828 1 31.48 91 PHE A C 1
ATOM 723 O O . PHE A 1 91 ? -19.781 26.484 30.156 1 31.48 91 PHE A O 1
ATOM 730 N N . MET B 1 1 ? 0.322 18.188 22.391 1 26.83 1 MET B N 1
ATOM 731 C CA . MET B 1 1 ? 1.603 17.578 22.047 1 26.83 1 MET B CA 1
ATOM 732 C C . MET B 1 1 ? 1.656 17.188 20.578 1 26.83 1 MET B C 1
ATOM 734 O O . MET B 1 1 ? 0.634 16.844 19.984 1 26.83 1 MET B O 1
ATOM 738 N N . ALA B 1 2 ? 2.613 17.562 19.656 1 36.53 2 ALA B N 1
ATOM 739 C CA . ALA B 1 2 ? 2.711 17.562 18.203 1 36.53 2 ALA B CA 1
ATOM 740 C C . ALA B 1 2 ? 2.527 16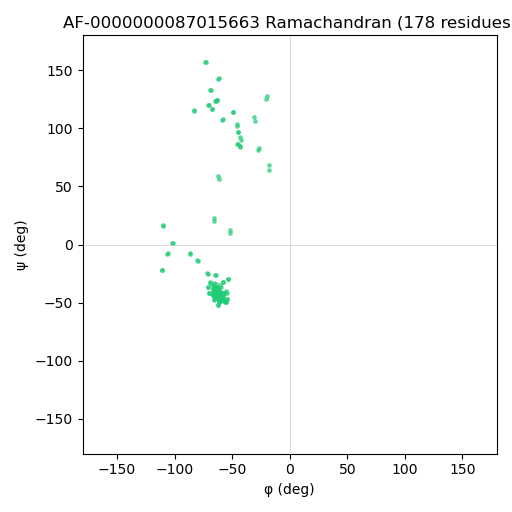.141 17.641 1 36.53 2 ALA B C 1
ATOM 742 O O . ALA B 1 2 ? 2.814 15.164 18.328 1 36.53 2 ALA B O 1
ATOM 743 N N . VAL B 1 3 ? 1.54 15.734 17.031 1 44.28 3 VAL B N 1
ATOM 744 C CA . VAL B 1 3 ? 1.663 14.477 16.297 1 44.28 3 VAL B CA 1
ATOM 745 C C . VAL B 1 3 ? 3.137 14.172 16.031 1 44.28 3 VAL B C 1
ATOM 747 O O . VAL B 1 3 ? 3.961 15.086 15.961 1 44.28 3 VAL B O 1
ATOM 750 N N . PRO B 1 4 ? 3.887 13.188 16.266 1 44.97 4 PRO B N 1
ATOM 751 C CA . PRO B 1 4 ? 5.316 13.383 16 1 44.97 4 PRO B CA 1
ATOM 752 C C . PRO B 1 4 ? 5.586 14.375 14.875 1 44.97 4 PRO B C 1
ATOM 754 O O . PRO B 1 4 ? 4.777 14.5 13.953 1 44.97 4 PRO B O 1
ATOM 757 N N . GLY B 1 5 ? 6.051 15.594 15.141 1 50.12 5 GLY B N 1
ATOM 758 C CA . GLY B 1 5 ? 6.512 16.641 14.227 1 50.12 5 GLY B CA 1
ATOM 759 C C . GLY B 1 5 ? 6.844 16.109 12.844 1 50.12 5 GLY B C 1
ATOM 760 O O . GLY B 1 5 ? 7.785 15.328 12.68 1 50.12 5 GLY B O 1
ATOM 761 N N . ALA B 1 6 ? 5.723 15.648 12.086 1 58.28 6 ALA B N 1
ATOM 762 C CA . ALA B 1 6 ? 5.891 14.969 10.805 1 58.28 6 ALA B CA 1
ATOM 763 C C . ALA B 1 6 ? 7.172 15.414 10.109 1 58.28 6 ALA B C 1
ATOM 765 O O . ALA B 1 6 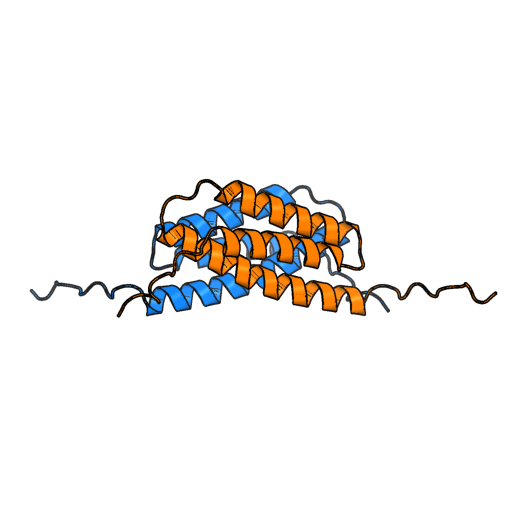? 7.355 16.594 9.82 1 58.28 6 ALA B O 1
ATOM 766 N N . VAL B 1 7 ? 8.242 14.836 10.523 1 70.81 7 VAL B N 1
ATOM 767 C CA . VAL B 1 7 ? 9.484 15.094 9.805 1 70.81 7 VAL B CA 1
ATOM 768 C C . VAL B 1 7 ? 9.258 14.914 8.305 1 70.81 7 VAL B C 1
ATOM 770 O O . VAL B 1 7 ? 8.703 13.898 7.867 1 70.81 7 VAL B O 1
ATOM 773 N N . VAL B 1 8 ? 9.375 16 7.684 1 86.12 8 VAL B N 1
ATOM 774 C CA . VAL B 1 8 ? 9.305 15.977 6.227 1 86.12 8 VAL B CA 1
ATOM 775 C C . VAL B 1 8 ? 10.523 15.258 5.66 1 86.12 8 VAL B C 1
ATOM 777 O O . VAL B 1 8 ? 11.664 15.656 5.918 1 86.12 8 VAL B O 1
ATOM 780 N N . PRO B 1 9 ? 10.211 14.172 5.004 1 93.25 9 PRO B N 1
ATOM 781 C CA . PRO B 1 9 ? 11.367 13.453 4.457 1 93.25 9 PRO B CA 1
ATOM 782 C C . PRO B 1 9 ? 12.141 14.281 3.438 1 93.25 9 PRO B C 1
ATOM 784 O O . PRO B 1 9 ? 11.555 15.078 2.707 1 93.25 9 PRO B O 1
ATOM 787 N N . MET B 1 10 ? 13.453 14.125 3.484 1 94.44 10 MET B N 1
ATOM 788 C CA . MET B 1 10 ? 14.289 14.727 2.453 1 94.44 10 MET B CA 1
ATOM 789 C C . MET B 1 10 ? 14.156 13.977 1.135 1 94.44 10 MET B C 1
ATOM 791 O O . MET B 1 10 ? 13.781 12.805 1.12 1 94.44 10 MET B O 1
ATOM 795 N N . ARG B 1 11 ? 14.469 14.695 0.048 1 93.38 11 ARG B N 1
ATOM 796 C CA . ARG B 1 11 ? 14.391 14.102 -1.28 1 93.38 11 ARG B CA 1
ATOM 797 C C . ARG B 1 11 ? 15.211 12.82 -1.354 1 93.38 11 ARG B C 1
ATOM 799 O O . ARG B 1 11 ? 14.773 11.82 -1.927 1 93.38 11 ARG B O 1
ATOM 806 N N . ILE B 1 12 ? 16.406 12.82 -0.755 1 96.94 12 ILE B N 1
ATOM 807 C CA . ILE B 1 12 ? 17.297 11.672 -0.826 1 96.94 12 ILE B CA 1
ATOM 808 C C . ILE B 1 12 ? 16.688 10.492 -0.082 1 96.94 12 ILE B C 1
ATOM 810 O O . ILE B 1 12 ? 16.875 9.336 -0.47 1 96.94 12 ILE B O 1
ATOM 814 N N . GLU B 1 13 ? 15.969 10.695 1.004 1 97.31 13 GLU B N 1
ATOM 815 C CA . GLU B 1 13 ? 15.297 9.633 1.748 1 97.31 13 GLU B CA 1
ATOM 816 C C . GLU B 1 13 ? 14.172 9.016 0.928 1 97.31 13 GLU B C 1
ATOM 818 O O . GLU B 1 13 ? 13.977 7.801 0.952 1 97.31 13 GLU B O 1
ATOM 823 N N . VAL B 1 14 ? 13.461 9.914 0.249 1 96.88 14 VAL B N 1
ATOM 824 C CA . VAL B 1 14 ? 12.367 9.445 -0.593 1 96.88 14 VAL B CA 1
ATOM 825 C C . VAL B 1 14 ? 12.914 8.57 -1.716 1 96.88 14 VAL B C 1
ATOM 827 O O . VAL B 1 14 ? 12.375 7.492 -1.987 1 96.88 14 VAL B O 1
ATOM 830 N N . LEU B 1 15 ? 13.953 9 -2.342 1 97.62 15 LEU B N 1
ATOM 831 C CA . LEU B 1 15 ? 14.562 8.25 -3.432 1 97.62 15 LEU B CA 1
ATOM 832 C C . LEU B 1 15 ? 15.133 6.926 -2.926 1 97.62 15 LEU B C 1
ATOM 834 O O . LEU B 1 15 ? 15.047 5.906 -3.613 1 97.62 15 LEU B O 1
ATOM 838 N N . HIS B 1 16 ? 15.734 6.957 -1.76 1 98.5 16 HIS B N 1
ATOM 839 C CA . HIS B 1 16 ? 16.234 5.727 -1.161 1 98.5 16 HIS B CA 1
ATOM 840 C C . HIS B 1 16 ? 15.109 4.723 -0.933 1 98.5 16 HIS B C 1
ATOM 842 O O . HIS B 1 16 ? 15.258 3.535 -1.219 1 98.5 16 HIS B O 1
ATOM 848 N N . LEU B 1 17 ? 14.008 5.215 -0.404 1 98.38 17 LEU B N 1
ATOM 849 C CA . LEU B 1 17 ? 12.852 4.355 -0.182 1 98.38 17 LEU B CA 1
ATOM 850 C C . LEU B 1 17 ? 12.367 3.75 -1.494 1 98.38 17 LEU B C 1
ATOM 852 O O . LEU B 1 17 ? 12.078 2.553 -1.562 1 98.38 17 LEU B O 1
ATOM 856 N N . TYR B 1 18 ? 12.258 4.586 -2.521 1 98.44 18 TYR B N 1
ATOM 857 C CA . TYR B 1 18 ? 11.828 4.152 -3.848 1 98.44 18 TYR B CA 1
ATOM 858 C C . TYR B 1 18 ? 12.727 3.029 -4.367 1 98.44 18 TYR B C 1
ATOM 860 O O . TYR B 1 18 ? 12.234 1.963 -4.742 1 98.44 18 TYR B O 1
ATOM 868 N N . ARG B 1 19 ? 13.969 3.217 -4.293 1 98.44 19 ARG B N 1
ATOM 869 C CA . ARG B 1 19 ? 14.938 2.246 -4.789 1 98.44 19 ARG B CA 1
ATOM 870 C C . ARG B 1 19 ? 14.883 0.955 -3.98 1 98.44 19 ARG B C 1
ATOM 872 O O . ARG B 1 19 ? 15 -0.138 -4.539 1 98.44 19 ARG B O 1
ATOM 879 N N . THR B 1 20 ? 14.812 1.119 -2.719 1 98.75 20 THR B N 1
ATOM 880 C CA . THR B 1 20 ? 14.766 -0.055 -1.855 1 98.75 20 THR B CA 1
ATOM 881 C C . THR B 1 20 ? 13.516 -0.888 -2.15 1 98.75 20 THR B C 1
ATOM 883 O O . THR B 1 20 ? 13.594 -2.115 -2.236 1 98.75 20 THR B O 1
ATOM 886 N N . LEU B 1 21 ? 12.398 -0.243 -2.328 1 98.56 21 LEU B N 1
ATOM 887 C CA . LEU B 1 21 ? 11.164 -0.947 -2.664 1 98.56 21 LEU B CA 1
ATOM 888 C C . LEU B 1 21 ? 11.305 -1.679 -3.994 1 98.56 21 LEU B C 1
ATOM 890 O O . LEU B 1 21 ? 10.852 -2.82 -4.129 1 98.56 21 LEU B O 1
ATOM 894 N N . LEU B 1 22 ? 11.93 -1.011 -4.988 1 98.44 22 LEU B N 1
ATOM 895 C CA . LEU B 1 22 ? 12.148 -1.656 -6.277 1 98.44 22 LEU B CA 1
ATOM 896 C C . LEU B 1 22 ? 13.047 -2.879 -6.125 1 98.44 22 LEU B C 1
ATOM 898 O O . LEU B 1 22 ? 12.797 -3.916 -6.746 1 98.44 22 LEU B O 1
ATOM 902 N N . ARG B 1 23 ? 14 -2.75 -5.27 1 98.19 23 ARG B N 1
ATOM 903 C CA . ARG B 1 23 ? 14.93 -3.854 -5.027 1 98.19 23 ARG B CA 1
ATOM 904 C C . ARG B 1 23 ? 14.211 -5.039 -4.391 1 98.19 23 ARG B C 1
ATOM 906 O O . ARG B 1 23 ? 14.43 -6.188 -4.781 1 98.19 23 ARG B O 1
ATOM 913 N N . VAL B 1 24 ? 13.398 -4.754 -3.461 1 97.81 24 VAL B N 1
ATOM 914 C CA . VAL B 1 24 ? 12.648 -5.824 -2.811 1 97.81 24 VAL B CA 1
ATOM 915 C C . VAL B 1 24 ? 11.75 -6.52 -3.828 1 97.81 24 VAL B C 1
ATOM 917 O O . VAL B 1 24 ? 11.602 -7.746 -3.805 1 97.81 24 VAL B O 1
ATOM 920 N N . GLY B 1 25 ? 11.109 -5.73 -4.727 1 97 25 GLY B N 1
ATOM 921 C CA . GLY B 1 25 ? 10.289 -6.309 -5.785 1 97 25 GLY B CA 1
ATOM 922 C C . GLY B 1 25 ? 11.031 -7.344 -6.609 1 97 25 GLY B C 1
ATOM 923 O O . GLY B 1 25 ? 10.438 -8.336 -7.043 1 97 25 GLY B O 1
ATOM 924 N N . ARG B 1 26 ? 12.305 -7.203 -6.742 1 95.75 26 ARG B N 1
ATOM 925 C CA . ARG B 1 26 ? 13.133 -8.102 -7.535 1 95.75 26 ARG B CA 1
ATOM 926 C C . ARG B 1 26 ? 13.453 -9.375 -6.762 1 95.75 26 ARG B C 1
ATOM 928 O O . ARG B 1 26 ? 13.93 -10.359 -7.34 1 95.75 26 ARG B O 1
ATOM 935 N N . GLN B 1 27 ? 13.234 -9.383 -5.496 1 95.12 27 GLN B N 1
ATOM 936 C CA . GLN B 1 27 ? 13.609 -10.523 -4.656 1 95.12 27 GLN B CA 1
ATOM 937 C C . GLN B 1 27 ? 12.508 -11.578 -4.641 1 95.12 27 GLN B C 1
ATOM 939 O O . GLN B 1 27 ? 12.719 -12.695 -4.16 1 95.12 27 GLN B O 1
ATOM 944 N N . PHE B 1 28 ? 11.398 -11.242 -5.207 1 93.81 28 PHE B N 1
ATOM 945 C CA . PHE B 1 28 ? 10.32 -12.234 -5.25 1 93.81 28 PHE B CA 1
ATOM 946 C C . PHE B 1 28 ? 10.68 -13.383 -6.18 1 93.81 28 PHE B C 1
ATOM 948 O O . PHE B 1 28 ? 11.164 -13.156 -7.293 1 93.81 28 PHE B O 1
ATOM 955 N N . SER B 1 29 ? 10.492 -14.594 -5.758 1 91.12 29 SER B N 1
ATOM 956 C CA . SER B 1 29 ? 10.781 -15.781 -6.566 1 91.12 29 SER B CA 1
ATOM 957 C C . SER B 1 29 ? 9.859 -15.859 -7.777 1 91.12 29 SER B C 1
ATOM 959 O O . SER B 1 29 ? 10.273 -16.312 -8.844 1 91.12 29 SER B O 1
ATOM 961 N N . ASP B 1 30 ? 8.602 -15.492 -7.629 1 89.81 30 ASP B N 1
ATOM 962 C CA . ASP B 1 30 ? 7.648 -15.438 -8.734 1 89.81 30 ASP B CA 1
ATOM 963 C C . ASP B 1 30 ? 7.766 -14.125 -9.5 1 89.81 30 ASP B C 1
ATOM 965 O O . ASP B 1 30 ? 7.523 -13.047 -8.945 1 89.81 30 ASP B O 1
ATOM 969 N N . TYR B 1 31 ? 8.164 -14.305 -10.719 1 91.06 31 TYR B N 1
ATOM 970 C CA . TYR B 1 31 ? 8.406 -13.141 -11.562 1 91.06 31 TYR B CA 1
ATOM 971 C C . TYR B 1 31 ? 7.184 -12.234 -11.617 1 91.06 31 TYR B C 1
ATOM 973 O O . TYR B 1 31 ? 7.301 -11.016 -11.516 1 91.06 31 TYR B O 1
ATOM 981 N N . ASN B 1 32 ? 6.047 -12.758 -11.828 1 90.38 32 ASN B N 1
ATOM 982 C CA . ASN B 1 32 ? 4.816 -11.992 -11.969 1 90.38 32 ASN B CA 1
ATOM 983 C C . ASN B 1 32 ? 4.48 -11.227 -10.688 1 90.38 32 ASN B C 1
ATOM 985 O O . ASN B 1 32 ? 4.023 -10.078 -10.75 1 90.38 32 ASN B O 1
ATOM 989 N N . ILE B 1 33 ? 4.715 -11.758 -9.594 1 91.5 33 ILE B N 1
ATOM 990 C CA . ILE B 1 33 ? 4.477 -11.086 -8.32 1 91.5 33 ILE B CA 1
ATOM 991 C C . ILE B 1 33 ? 5.488 -9.961 -8.133 1 91.5 33 ILE B C 1
ATOM 993 O O . ILE B 1 33 ? 5.145 -8.883 -7.656 1 91.5 33 ILE B O 1
ATOM 997 N N . GLY B 1 34 ? 6.684 -10.258 -8.484 1 95.25 34 GLY B N 1
ATOM 998 C CA . GLY B 1 34 ? 7.699 -9.219 -8.453 1 95.25 34 GLY B CA 1
ATOM 999 C C . GLY B 1 34 ? 7.363 -8.023 -9.32 1 95.25 34 GLY B C 1
ATOM 1000 O O . GLY B 1 34 ? 7.5 -6.879 -8.891 1 95.25 34 GLY B O 1
ATOM 1001 N N . GLU B 1 35 ? 6.945 -8.289 -10.547 1 95.31 35 GLU B N 1
ATOM 1002 C CA . GLU B 1 35 ? 6.566 -7.219 -11.469 1 95.31 35 GLU B CA 1
ATOM 1003 C C . GLU B 1 35 ? 5.375 -6.43 -10.938 1 95.31 35 GLU B C 1
ATOM 1005 O O . GLU B 1 35 ? 5.32 -5.207 -11.07 1 95.31 35 GLU B O 1
ATOM 1010 N N . TYR B 1 36 ? 4.441 -7.148 -10.422 1 92.62 36 TYR B N 1
ATOM 1011 C CA . TYR B 1 36 ? 3.305 -6.5 -9.773 1 92.62 36 TYR B CA 1
ATOM 1012 C C . TYR B 1 36 ? 3.771 -5.547 -8.68 1 92.62 36 TYR B C 1
ATOM 1014 O O . TYR B 1 36 ? 3.316 -4.406 -8.609 1 92.62 36 TYR B O 1
ATOM 1022 N N . SER B 1 37 ? 4.613 -5.973 -7.828 1 95.5 37 SER B N 1
ATOM 1023 C CA . SER B 1 37 ? 5.133 -5.164 -6.73 1 95.5 37 SER B CA 1
ATOM 1024 C C . SER B 1 37 ? 5.863 -3.93 -7.25 1 95.5 37 SER B C 1
ATOM 1026 O O . SER B 1 37 ? 5.699 -2.832 -6.715 1 95.5 37 SER B O 1
ATOM 1028 N N . LYS B 1 38 ? 6.637 -4.102 -8.227 1 97 38 LYS B N 1
ATOM 1029 C CA . LYS B 1 38 ? 7.375 -2.994 -8.82 1 97 38 LYS B CA 1
ATOM 1030 C C . LYS B 1 38 ? 6.43 -1.948 -9.406 1 97 38 LYS B C 1
ATOM 1032 O O . LYS B 1 38 ? 6.617 -0.748 -9.195 1 97 38 LYS B O 1
ATOM 1037 N N . ARG B 1 39 ? 5.453 -2.418 -10.094 1 93.5 39 ARG B N 1
ATOM 1038 C CA . ARG B 1 39 ? 4.48 -1.508 -10.688 1 93.5 39 ARG B CA 1
ATOM 1039 C C . ARG B 1 39 ? 3.76 -0.698 -9.617 1 93.5 39 ARG B C 1
ATOM 1041 O O . ARG B 1 39 ? 3.59 0.515 -9.758 1 93.5 39 ARG B O 1
ATOM 1048 N N . ARG B 1 40 ? 3.367 -1.356 -8.586 1 92.75 40 ARG B N 1
ATOM 1049 C CA . ARG B 1 40 ? 2.699 -0.688 -7.473 1 92.75 40 ARG B CA 1
ATOM 1050 C C . ARG B 1 40 ? 3.59 0.393 -6.867 1 92.75 40 ARG B C 1
ATOM 1052 O O . ARG B 1 40 ? 3.115 1.478 -6.527 1 92.75 40 ARG B O 1
ATOM 1059 N N . THR B 1 41 ? 4.832 0.073 -6.734 1 97.06 41 THR B N 1
ATOM 1060 C CA . THR B 1 41 ? 5.797 1.039 -6.227 1 97.06 41 THR B CA 1
ATOM 1061 C C . THR B 1 41 ? 5.906 2.242 -7.156 1 97.06 41 THR B C 1
ATOM 1063 O O . THR B 1 41 ? 5.785 3.387 -6.719 1 97.06 41 THR B O 1
ATOM 1066 N N . MET B 1 42 ? 6.121 1.951 -8.391 1 96.81 42 MET B N 1
ATOM 1067 C CA . MET B 1 42 ? 6.281 3.016 -9.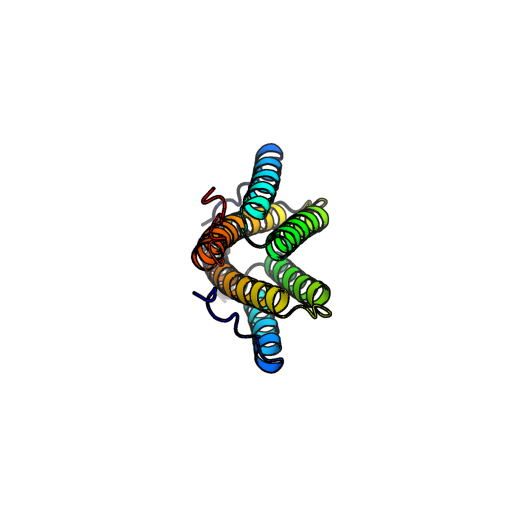383 1 96.81 42 MET B CA 1
ATOM 1068 C C . MET B 1 42 ? 5.043 3.906 -9.422 1 96.81 42 MET B C 1
ATOM 1070 O O . MET B 1 42 ? 5.156 5.133 -9.414 1 96.81 42 MET B O 1
ATOM 1074 N N . ASP B 1 43 ? 3.883 3.342 -9.43 1 94.12 43 ASP B N 1
ATOM 1075 C CA . ASP B 1 43 ? 2.631 4.094 -9.461 1 94.12 43 ASP B CA 1
ATOM 1076 C C . ASP B 1 43 ? 2.48 4.965 -8.219 1 94.12 43 ASP B C 1
ATOM 1078 O O . ASP B 1 43 ? 2.082 6.125 -8.312 1 94.12 43 ASP B O 1
ATOM 1082 N N . ALA B 1 44 ? 2.762 4.395 -7.082 1 94.88 44 ALA B N 1
ATOM 1083 C CA . ALA B 1 44 ? 2.629 5.145 -5.836 1 94.88 44 ALA B CA 1
ATOM 1084 C C . ALA B 1 44 ? 3.518 6.383 -5.84 1 94.88 44 ALA B C 1
ATOM 1086 O O . ALA B 1 44 ? 3.076 7.473 -5.473 1 94.88 44 ALA B O 1
ATOM 1087 N N . PHE B 1 45 ? 4.715 6.234 -6.246 1 96.88 45 PHE B N 1
ATOM 1088 C CA . PHE B 1 45 ? 5.648 7.355 -6.246 1 96.88 45 PHE B CA 1
ATOM 1089 C C . PHE B 1 45 ? 5.277 8.367 -7.324 1 96.88 45 PHE B C 1
ATOM 1091 O O . PHE B 1 45 ? 5.402 9.578 -7.117 1 96.88 45 PHE B O 1
ATOM 1098 N N . ARG B 1 46 ? 4.828 7.867 -8.391 1 94.88 46 ARG B N 1
ATOM 1099 C CA . ARG B 1 46 ? 4.363 8.766 -9.445 1 94.88 46 ARG B CA 1
ATOM 1100 C C . ARG B 1 46 ? 3.172 9.594 -8.977 1 94.88 46 ARG B C 1
ATOM 1102 O O . ARG B 1 46 ? 3.137 10.805 -9.172 1 94.88 46 ARG B O 1
ATOM 1109 N N . ASP B 1 47 ? 2.193 8.992 -8.352 1 91.31 47 ASP B N 1
ATOM 1110 C CA . ASP B 1 47 ? 0.977 9.641 -7.879 1 91.31 47 ASP B CA 1
ATOM 1111 C C . ASP B 1 47 ? 1.291 10.664 -6.785 1 91.31 47 ASP B C 1
ATOM 1113 O O . ASP B 1 47 ? 0.555 11.633 -6.609 1 91.31 47 ASP B O 1
ATOM 1117 N N . ASN B 1 48 ? 2.363 10.422 -6.129 1 93.38 48 ASN B N 1
ATOM 1118 C CA . ASN B 1 48 ? 2.678 11.273 -4.984 1 93.38 48 ASN B CA 1
ATOM 1119 C C . ASN B 1 48 ? 3.754 12.297 -5.332 1 93.38 48 ASN B C 1
ATOM 1121 O O . ASN B 1 48 ? 4.191 13.062 -4.469 1 93.38 48 ASN B O 1
ATOM 1125 N N . LYS B 1 49 ? 4.211 12.32 -6.496 1 92.88 49 LYS B N 1
ATOM 1126 C CA . LYS B 1 49 ? 5.359 13.109 -6.934 1 92.88 49 LYS B CA 1
ATOM 1127 C C . LYS B 1 49 ? 5.137 14.594 -6.668 1 92.88 49 LYS B C 1
ATOM 1129 O O . LYS B 1 49 ? 6.066 15.312 -6.285 1 92.88 49 LYS B O 1
ATOM 1134 N N . ASN B 1 50 ? 3.877 15.031 -6.746 1 89.56 50 ASN B N 1
ATOM 1135 C CA . ASN B 1 50 ? 3.635 16.469 -6.688 1 89.56 50 ASN B CA 1
ATOM 1136 C C . ASN B 1 50 ? 2.963 16.875 -5.379 1 89.56 50 ASN B C 1
ATOM 1138 O O . ASN B 1 50 ? 2.354 17.938 -5.293 1 89.56 50 ASN B O 1
ATOM 1142 N N . LEU B 1 51 ? 3.02 15.992 -4.449 1 90 51 LEU B N 1
ATOM 1143 C CA . LEU B 1 51 ? 2.486 16.375 -3.146 1 90 51 LEU B CA 1
ATOM 1144 C C . LEU B 1 51 ? 3.279 17.531 -2.545 1 90 51 LEU B C 1
ATOM 1146 O O . LEU B 1 51 ? 4.512 17.5 -2.527 1 90 51 LEU B O 1
ATOM 1150 N N . THR B 1 52 ? 2.646 18.656 -2.178 1 87.44 52 THR B N 1
ATOM 1151 C CA . THR B 1 52 ? 3.328 19.828 -1.648 1 87.44 52 THR B CA 1
ATOM 1152 C C . THR B 1 52 ? 2.992 20.031 -0.173 1 87.44 52 THR B C 1
ATOM 1154 O O . THR B 1 52 ? 3.723 20.719 0.548 1 87.44 52 THR B O 1
ATOM 1157 N N . ASP B 1 53 ? 1.91 19.5 0.297 1 90.19 53 ASP B N 1
ATOM 1158 C CA . ASP B 1 53 ? 1.531 19.578 1.704 1 90.19 53 ASP B CA 1
ATOM 1159 C C . ASP B 1 53 ? 2.443 18.719 2.57 1 90.19 53 ASP B C 1
ATOM 1161 O O . ASP B 1 53 ? 2.518 17.5 2.381 1 90.19 53 ASP B O 1
ATOM 1165 N N . THR B 1 54 ? 3.141 19.391 3.529 1 88.25 54 THR B N 1
ATOM 1166 C CA . THR B 1 54 ? 4.156 18.719 4.336 1 88.25 54 THR B CA 1
ATOM 1167 C C . THR B 1 54 ? 3.543 17.562 5.133 1 88.25 54 THR B C 1
ATOM 1169 O O . THR B 1 54 ? 4.199 16.547 5.375 1 88.25 54 THR B O 1
ATOM 1172 N N . ARG B 1 55 ? 2.373 17.719 5.555 1 87.12 55 ARG B N 1
ATOM 1173 C CA . ARG B 1 55 ? 1.713 16.656 6.305 1 87.12 55 ARG B CA 1
ATOM 1174 C C . ARG B 1 55 ? 1.428 15.453 5.418 1 87.12 55 ARG B C 1
ATOM 1176 O O . ARG B 1 55 ? 1.628 14.312 5.832 1 87.12 55 ARG B O 1
ATOM 1183 N N . LEU B 1 56 ? 0.96 15.719 4.219 1 91.75 56 LEU B N 1
ATOM 1184 C CA . LEU B 1 56 ? 0.684 14.641 3.279 1 91.75 56 LEU B CA 1
ATOM 1185 C C . LEU B 1 56 ? 1.975 13.953 2.846 1 91.75 56 LEU B C 1
ATOM 1187 O O . LEU B 1 56 ? 2.002 12.734 2.662 1 91.75 56 LEU B O 1
ATOM 1191 N N . LEU B 1 57 ? 2.979 14.773 2.684 1 93.5 57 LEU B N 1
ATOM 1192 C CA . LEU B 1 57 ? 4.277 14.203 2.336 1 93.5 57 LEU B CA 1
ATOM 1193 C C . LEU B 1 57 ? 4.766 13.258 3.43 1 93.5 57 LEU B C 1
ATOM 1195 O O . LEU B 1 57 ? 5.238 12.156 3.139 1 93.5 57 LEU B O 1
ATOM 1199 N N . SER B 1 58 ? 4.664 13.656 4.621 1 91.5 58 SER B N 1
ATOM 1200 C CA . SER B 1 58 ? 5.078 12.836 5.754 1 91.5 58 SER B CA 1
ATOM 1201 C C . SER B 1 58 ? 4.246 11.562 5.848 1 91.5 58 SER B C 1
ATOM 1203 O O . SER B 1 58 ? 4.777 10.484 6.113 1 91.5 58 SER B O 1
ATOM 1205 N N . ALA B 1 59 ? 2.986 11.695 5.648 1 91.25 59 ALA B N 1
ATOM 1206 C CA . ALA B 1 59 ? 2.092 10.539 5.688 1 91.25 59 ALA B CA 1
ATOM 1207 C C . ALA B 1 59 ? 2.432 9.547 4.582 1 91.25 59 ALA B C 1
ATOM 1209 O O . ALA B 1 59 ? 2.49 8.336 4.82 1 91.25 59 ALA B O 1
ATOM 1210 N N . ALA B 1 60 ? 2.615 10.086 3.422 1 94.94 60 ALA B N 1
ATOM 1211 C CA . ALA B 1 60 ? 2.953 9.234 2.283 1 94.94 60 ALA B CA 1
ATOM 1212 C C . ALA B 1 60 ? 4.27 8.5 2.521 1 94.94 60 ALA B C 1
ATOM 1214 O O . ALA B 1 60 ? 4.383 7.309 2.217 1 94.94 60 ALA B O 1
ATOM 1215 N N . PHE B 1 61 ? 5.227 9.203 3.02 1 96.5 61 PHE B N 1
ATOM 1216 C CA . PHE B 1 61 ? 6.527 8.602 3.295 1 96.5 61 PHE B CA 1
ATOM 1217 C C . PHE B 1 61 ? 6.406 7.531 4.375 1 96.5 61 PHE B C 1
ATOM 1219 O O . PHE B 1 61 ? 6.988 6.453 4.25 1 96.5 61 PHE B O 1
ATOM 1226 N N . SER B 1 62 ? 5.695 7.812 5.402 1 93.88 62 SER B N 1
ATOM 1227 C CA . SER B 1 62 ? 5.461 6.832 6.461 1 93.88 62 SER B CA 1
ATOM 1228 C C . SER B 1 62 ? 4.738 5.602 5.922 1 93.88 62 SER B C 1
ATOM 1230 O O . SER B 1 62 ? 5.074 4.473 6.285 1 93.88 62 SER B O 1
ATOM 1232 N N . ASP B 1 63 ? 3.744 5.871 5.113 1 94.31 63 ASP B N 1
ATOM 1233 C CA . ASP B 1 63 ? 3.057 4.773 4.445 1 94.31 63 ASP B CA 1
ATOM 1234 C C . ASP B 1 63 ? 4.035 3.932 3.625 1 94.31 63 ASP B C 1
ATOM 1236 O O . ASP B 1 63 ? 3.996 2.701 3.676 1 94.31 63 ASP B O 1
ATOM 1240 N N . GLY B 1 64 ? 4.879 4.531 2.84 1 96.88 64 GLY B N 1
ATOM 1241 C CA . GLY B 1 64 ? 5.887 3.832 2.055 1 96.88 64 GLY B CA 1
ATOM 1242 C C . GLY B 1 64 ? 6.812 2.977 2.9 1 96.88 64 GLY B C 1
ATOM 1243 O O . GLY B 1 64 ? 7.148 1.855 2.518 1 96.88 64 GLY B O 1
ATOM 1244 N N . LYS B 1 65 ? 7.199 3.506 3.973 1 97.56 65 LYS B N 1
ATOM 1245 C CA . LYS B 1 65 ? 8.047 2.746 4.883 1 97.56 65 LYS B CA 1
ATOM 1246 C C . LYS B 1 65 ? 7.328 1.51 5.41 1 97.56 65 LYS B C 1
ATOM 1248 O O . LYS B 1 65 ? 7.922 0.436 5.52 1 97.56 65 LYS B O 1
ATOM 1253 N N . ALA B 1 66 ? 6.125 1.7 5.789 1 96.56 66 ALA B N 1
ATOM 1254 C CA . ALA B 1 66 ? 5.332 0.562 6.246 1 96.56 66 ALA B CA 1
ATOM 1255 C C . ALA B 1 66 ? 5.16 -0.471 5.137 1 96.56 66 ALA B C 1
ATOM 1257 O O . ALA B 1 66 ? 5.25 -1.676 5.383 1 96.56 66 ALA B O 1
ATOM 1258 N N . GLN B 1 67 ? 4.957 0.011 3.877 1 96.69 67 GLN B N 1
ATOM 1259 C CA . GLN B 1 67 ? 4.832 -0.885 2.732 1 96.69 67 GLN B CA 1
ATOM 1260 C C . GLN B 1 67 ? 6.133 -1.648 2.49 1 96.69 67 GLN B C 1
ATOM 1262 O O . GLN B 1 67 ? 6.109 -2.803 2.059 1 96.69 67 GLN B O 1
ATOM 1267 N N . LEU B 1 68 ? 7.215 -0.989 2.713 1 98.19 68 LEU B N 1
ATOM 1268 C CA . LEU B 1 68 ? 8.5 -1.66 2.572 1 98.19 68 LEU B CA 1
ATOM 1269 C C . LEU B 1 68 ? 8.594 -2.861 3.506 1 98.19 68 LEU B C 1
ATOM 1271 O O . LEU B 1 68 ? 9.031 -3.939 3.1 1 98.19 68 LEU B O 1
ATOM 1275 N N . GLU B 1 69 ? 8.156 -2.721 4.703 1 97.69 69 GLU B N 1
ATOM 1276 C CA . GLU B 1 69 ? 8.188 -3.816 5.672 1 97.69 69 GLU B CA 1
ATOM 1277 C C . GLU B 1 69 ? 7.258 -4.949 5.246 1 97.69 69 GLU B C 1
ATOM 1279 O O . GLU B 1 69 ? 7.609 -6.125 5.363 1 97.69 69 GLU B O 1
ATOM 1284 N N . VAL B 1 70 ? 6.109 -4.629 4.77 1 96.5 70 VAL B N 1
ATOM 1285 C CA . VAL B 1 70 ? 5.156 -5.617 4.273 1 96.5 70 VAL B CA 1
ATOM 1286 C C . VAL B 1 70 ? 5.762 -6.379 3.1 1 96.5 70 VAL B C 1
ATOM 1288 O O . VAL B 1 70 ? 5.711 -7.609 3.057 1 96.5 70 VAL B O 1
ATOM 1291 N N . ALA B 1 71 ? 6.289 -5.672 2.16 1 96.94 71 ALA B N 1
ATOM 1292 C CA . ALA B 1 71 ? 6.863 -6.281 0.963 1 96.94 71 ALA B CA 1
ATOM 1293 C C . ALA B 1 71 ? 8.008 -7.227 1.323 1 96.94 71 ALA B C 1
ATOM 1295 O O . ALA B 1 71 ? 8.133 -8.305 0.739 1 96.94 71 ALA B O 1
ATOM 1296 N N . LYS B 1 72 ? 8.844 -6.812 2.26 1 97.56 72 LYS B N 1
ATOM 1297 C CA . LYS B 1 72 ? 9.938 -7.668 2.703 1 97.56 72 LYS B CA 1
ATOM 1298 C C . LYS B 1 72 ? 9.414 -8.984 3.268 1 97.56 72 LYS B C 1
ATOM 1300 O O . LYS B 1 72 ? 9.93 -10.055 2.943 1 97.56 72 LYS B O 1
ATOM 1305 N N . LYS B 1 73 ? 8.469 -8.891 4.082 1 95.19 73 LYS B N 1
ATOM 1306 C CA . LYS B 1 73 ? 7.871 -10.086 4.668 1 95.19 73 LYS B CA 1
ATOM 1307 C C . LYS B 1 73 ? 7.258 -10.977 3.59 1 95.19 73 LYS B C 1
ATOM 1309 O O . LYS B 1 73 ? 7.43 -12.195 3.613 1 95.19 73 LYS B O 1
ATOM 1314 N N . GLN B 1 74 ? 6.562 -10.383 2.648 1 93 74 GLN B N 1
ATOM 1315 C CA . GLN B 1 74 ? 5.926 -11.133 1.57 1 93 74 GLN B CA 1
ATOM 1316 C C . GLN B 1 74 ? 6.965 -11.82 0.692 1 93 74 GLN B C 1
ATOM 1318 O O . GLN B 1 74 ? 6.754 -12.953 0.247 1 93 74 GLN B O 1
ATOM 1323 N N . ALA B 1 75 ? 8.016 -11.109 0.411 1 94.75 75 ALA B N 1
ATOM 1324 C CA . ALA B 1 75 ? 9.07 -11.711 -0.407 1 94.75 75 ALA B CA 1
ATOM 1325 C C . ALA B 1 75 ? 9.617 -12.977 0.246 1 94.75 75 ALA B C 1
ATOM 1327 O O . ALA B 1 75 ? 9.852 -13.977 -0.432 1 94.75 75 ALA B O 1
ATOM 1328 N N . ILE B 1 76 ? 9.805 -12.953 1.531 1 93.69 76 ILE B N 1
ATOM 1329 C CA . ILE B 1 76 ? 10.297 -14.102 2.287 1 93.69 76 ILE B CA 1
ATOM 1330 C C . ILE B 1 76 ? 9.258 -15.227 2.246 1 93.69 76 ILE B C 1
ATOM 1332 O O . ILE B 1 76 ? 9.602 -16.375 1.972 1 93.69 76 ILE B O 1
ATOM 1336 N N . VAL B 1 77 ? 8.047 -14.93 2.477 1 88.19 77 VAL B N 1
ATOM 1337 C CA . VAL B 1 77 ? 6.965 -15.914 2.514 1 88.19 77 VAL B CA 1
ATOM 1338 C C . VAL B 1 77 ? 6.855 -16.609 1.161 1 88.19 77 VAL B C 1
ATOM 1340 O O . VAL B 1 77 ? 6.773 -17.844 1.096 1 88.19 77 VAL B O 1
ATOM 1343 N N . TYR B 1 78 ? 6.844 -15.867 0.062 1 87.5 78 TYR B N 1
ATOM 1344 C CA . TYR B 1 78 ? 6.707 -16.438 -1.277 1 87.5 78 TYR B CA 1
ATOM 1345 C C . TYR B 1 78 ? 7.91 -17.297 -1.631 1 87.5 78 TYR B C 1
ATOM 1347 O O . TYR B 1 78 ? 7.785 -18.281 -2.357 1 87.5 78 TYR B O 1
ATOM 1355 N N . SER B 1 79 ? 9.055 -16.906 -1.131 1 87.94 79 SER B N 1
ATOM 1356 C CA . SER B 1 79 ? 10.258 -17.688 -1.425 1 87.94 79 SER B CA 1
ATOM 1357 C C . SER B 1 79 ? 10.227 -19.047 -0.727 1 87.94 79 SER B C 1
ATOM 1359 O O . SER B 1 79 ? 10.773 -20.016 -1.234 1 87.94 79 SER B O 1
ATOM 1361 N N . LEU B 1 80 ? 9.625 -19.094 0.416 1 87.12 80 LEU B N 1
ATOM 1362 C CA . LEU B 1 80 ? 9.531 -20.328 1.182 1 87.12 80 LEU B CA 1
ATOM 1363 C C . LEU B 1 80 ? 8.562 -21.312 0.523 1 87.12 80 LEU B C 1
ATOM 1365 O O . LEU B 1 80 ? 8.711 -22.531 0.659 1 87.12 80 LEU B O 1
ATOM 1369 N N . TYR B 1 81 ? 7.703 -20.859 -0.186 1 77.12 81 TYR B N 1
ATOM 1370 C CA . TYR B 1 81 ? 6.684 -21.703 -0.784 1 77.12 81 TYR B CA 1
ATOM 1371 C C . TYR B 1 81 ? 6.934 -21.891 -2.275 1 77.12 81 TYR B C 1
ATOM 1373 O O . TYR B 1 81 ? 6.176 -22.594 -2.957 1 77.12 81 TYR B O 1
ATOM 1381 N N . ALA B 1 82 ? 7.824 -21.219 -2.82 1 73.81 82 ALA B N 1
ATOM 1382 C CA . ALA B 1 82 ? 8.172 -21.391 -4.227 1 73.81 82 ALA B CA 1
ATOM 1383 C C . ALA B 1 82 ? 8.758 -22.781 -4.477 1 73.81 82 ALA B C 1
ATOM 1385 O O . ALA B 1 82 ? 9.477 -23.312 -3.633 1 73.81 82 ALA B O 1
ATOM 1386 N N . PRO B 1 83 ? 8.047 -23.562 -5.488 1 61.16 83 PRO B N 1
ATOM 1387 C CA . PRO B 1 83 ? 8.633 -24.859 -5.801 1 61.16 83 PRO B CA 1
ATOM 1388 C C . PRO B 1 83 ? 10.148 -24.797 -5.996 1 61.16 83 PRO B C 1
ATOM 1390 O O . PRO B 1 83 ? 10.656 -23.844 -6.59 1 61.16 83 PRO B O 1
ATOM 1393 N N . LYS B 1 84 ? 10.898 -25.219 -4.992 1 56.84 84 LYS B N 1
ATOM 1394 C CA . LYS B 1 84 ? 12.344 -25.328 -5.16 1 56.84 84 LYS B CA 1
ATOM 1395 C C . LYS B 1 84 ? 12.695 -25.938 -6.512 1 56.84 84 LYS B C 1
ATOM 1397 O O . LYS B 1 84 ? 12.203 -27.016 -6.863 1 56.84 84 LYS B O 1
ATOM 1402 N N . VAL B 1 85 ? 12.859 -25.172 -7.504 1 54.75 85 VAL B N 1
ATOM 1403 C CA . VAL B 1 85 ? 13.367 -25.781 -8.727 1 54.75 85 VAL B CA 1
ATOM 1404 C C . VAL B 1 85 ? 14.531 -26.703 -8.406 1 54.75 85 VAL B C 1
ATOM 1406 O O . VAL B 1 85 ? 15.445 -26.328 -7.664 1 54.75 85 VAL B O 1
ATOM 1409 N N . LYS B 1 86 ? 14.219 -28 -8.289 1 49.56 86 LYS B N 1
ATOM 1410 C CA . LYS B 1 86 ? 15.242 -29.031 -8.312 1 49.56 86 LYS B CA 1
ATOM 1411 C C . LYS B 1 86 ? 16.234 -28.797 -9.445 1 49.56 86 LYS B C 1
ATOM 1413 O O . LYS B 1 86 ? 15.844 -28.672 -10.609 1 49.56 86 LYS B O 1
ATOM 1418 N N . SER B 1 87 ? 17.25 -28.016 -9.242 1 48.78 87 SER B N 1
ATOM 1419 C CA . SER B 1 87 ? 18.297 -28.078 -10.266 1 48.78 87 SER B CA 1
ATOM 1420 C C . SER B 1 87 ? 18.594 -29.516 -10.672 1 48.78 87 SER B C 1
ATOM 1422 O O . SER B 1 87 ? 19 -30.328 -9.836 1 48.78 87 SER B O 1
ATOM 1424 N N . ILE B 1 88 ? 17.812 -30.109 -11.648 1 48.62 88 ILE B N 1
ATOM 1425 C CA . ILE B 1 88 ? 18.203 -31.359 -12.305 1 48.62 88 ILE B CA 1
ATOM 1426 C C . ILE B 1 88 ? 19.641 -31.219 -12.836 1 48.62 88 ILE B C 1
ATOM 1428 O O . ILE B 1 88 ? 19.938 -31.672 -13.945 1 48.62 88 ILE B O 1
ATOM 1432 N N . LEU B 1 89 ? 20.438 -30.219 -12.555 1 44.91 89 LEU B N 1
ATOM 1433 C CA . LEU B 1 89 ? 21.766 -30.438 -13.125 1 44.91 89 LEU B CA 1
ATOM 1434 C C . LEU B 1 89 ? 22.453 -31.641 -12.461 1 44.91 89 LEU B C 1
ATOM 1436 O O . LEU B 1 89 ? 23.672 -31.656 -12.336 1 44.91 89 LEU B O 1
ATOM 1440 N N . ASP B 1 90 ? 21.672 -32.562 -11.875 1 40.16 90 ASP B N 1
ATOM 1441 C CA . ASP B 1 90 ? 22.484 -33.75 -11.594 1 40.16 90 ASP B CA 1
ATOM 1442 C C . ASP B 1 90 ? 23.031 -34.344 -12.883 1 40.16 90 ASP B C 1
ATOM 1444 O O . ASP B 1 90 ? 22.266 -34.875 -13.703 1 40.16 90 ASP B O 1
ATOM 1448 N N . PHE B 1 91 ? 23.828 -33.5 -13.781 1 31.41 91 PHE B N 1
ATOM 1449 C CA . PHE B 1 91 ? 24.797 -34.344 -14.484 1 31.41 91 PHE B CA 1
ATOM 1450 C C . PHE B 1 91 ? 25.844 -34.875 -13.516 1 31.41 91 PHE B C 1
ATOM 1452 O O . PHE B 1 91 ? 26.109 -34.25 -12.477 1 31.41 91 PHE B O 1
#

Solvent-accessible surface area (backbone atoms only — not comparable to full-atom values): 10167 Å² total; per-residue (Å²): 108,71,32,78,72,64,62,61,74,50,72,69,56,52,51,50,50,53,50,50,44,46,52,50,20,67,59,28,72,51,62,67,57,15,52,49,46,32,50,53,50,52,50,52,51,60,75,48,64,77,62,77,51,57,66,57,43,20,50,51,51,51,49,49,54,54,48,43,54,52,50,52,52,48,28,53,54,50,47,71,16,45,74,72,75,71,76,76,65,79,116,111,70,32,79,73,64,62,62,72,51,71,70,56,51,50,49,50,53,51,50,46,46,52,50,17,68,59,27,70,49,63,70,57,15,52,50,46,32,50,53,50,52,50,52,51,59,75,48,64,78,63,76,52,57,64,57,43,21,50,50,51,53,49,49,53,54,47,44,55,51,51,53,52,48,29,52,54,48,45,72,15,43,70,73,75,72,75,74,67,78,117

InterPro domains:
  IPR008011 Complex 1 LYR protein domain [PF05347] (13-70)
  IPR045297 LYRM4, LYR domain [cd20264] (13-81)

pLDDT: mean 85.63, std 18.42, range [26.83, 98.75]